Protein AF-A0A161KB93-F1 (afdb_monomer_lite)

Sequence (53 aa):
MQLTFKIVITDESGSSRTEELMTLQKSGEARNDIGLSVSESKRLLNTVQQSVV

pLDDT: mean 85.66, std 8.92, range [58.84, 95.62]

Radius of gyration: 13.21 Å; chains: 1; bounding box: 29×16×33 Å

Foldseek 3Di:
DKDWDWDWDADPVRDIDIGTQDMDDQDPDADDPVRHNPVRVVVSVVSVVVVVD

Organism: Escherichia coli (NCBI:txid562)

Structure (mmCIF, N/CA/C/O backbone):
data_AF-A0A161KB93-F1
#
_entry.id   AF-A0A161KB93-F1
#
loop_
_atom_site.group_PDB
_atom_site.id
_atom_site.type_symbol
_atom_site.label_atom_id
_atom_site.label_alt_id
_atom_site.label_comp_id
_atom_site.label_asym_id
_atom_site.label_entity_id
_atom_site.label_seq_id
_atom_site.pdbx_PDB_ins_cod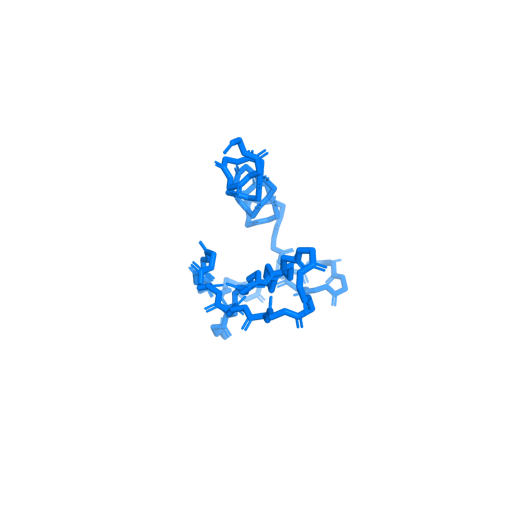e
_atom_site.Cartn_x
_atom_site.Cartn_y
_atom_site.Cartn_z
_atom_site.occupancy
_atom_site.B_iso_or_equiv
_atom_site.auth_seq_id
_atom_site.auth_comp_id
_atom_site.auth_asym_id
_atom_site.auth_atom_id
_atom_site.pdbx_PDB_model_num
ATOM 1 N N . MET A 1 1 ? -12.581 -6.917 8.753 1.00 78.69 1 MET A N 1
ATOM 2 C CA . MET A 1 1 ? -12.300 -7.118 7.309 1.00 78.69 1 MET A CA 1
ATOM 3 C C . MET A 1 1 ? -10.817 -6.882 7.083 1.00 78.69 1 MET A C 1
ATOM 5 O O . MET A 1 1 ? -10.307 -5.907 7.619 1.00 78.69 1 MET A O 1
ATOM 9 N N . GLN A 1 2 ? -10.135 -7.743 6.332 1.00 86.62 2 GLN A N 1
ATOM 10 C CA . GLN A 1 2 ? -8.715 -7.569 6.014 1.00 86.62 2 GLN A CA 1
ATOM 11 C C . GLN A 1 2 ? -8.564 -6.815 4.692 1.00 86.62 2 GLN A C 1
ATOM 13 O O . GLN A 1 2 ? -9.263 -7.129 3.730 1.00 86.62 2 GLN A O 1
ATOM 18 N N . LEU A 1 3 ? -7.663 -5.834 4.647 1.00 87.06 3 LEU A N 1
ATOM 19 C CA . LEU A 1 3 ? -7.265 -5.154 3.419 1.00 87.06 3 LEU A CA 1
ATOM 20 C C . LEU A 1 3 ? -5.769 -5.371 3.185 1.00 87.06 3 LEU A C 1
ATOM 22 O O . LEU A 1 3 ? -4.963 -5.095 4.072 1.00 87.06 3 LEU A O 1
ATOM 26 N N . THR A 1 4 ? -5.405 -5.839 1.996 1.00 91.00 4 THR A N 1
ATOM 27 C CA . THR A 1 4 ? -4.006 -6.015 1.594 1.00 91.00 4 THR A CA 1
ATOM 28 C C . THR A 1 4 ? -3.689 -5.033 0.478 1.00 91.00 4 THR A C 1
ATOM 30 O O . THR A 1 4 ? -4.354 -5.020 -0.557 1.00 91.00 4 THR A O 1
ATOM 33 N N . PHE A 1 5 ? -2.673 -4.209 0.702 1.00 89.19 5 PHE A N 1
ATOM 34 C CA . PHE A 1 5 ? -2.160 -3.238 -0.251 1.00 89.19 5 PHE A CA 1
ATOM 35 C C . PHE A 1 5 ? -0.951 -3.835 -0.951 1.00 89.19 5 PHE A C 1
ATOM 37 O O . PHE A 1 5 ? -0.054 -4.381 -0.307 1.00 89.19 5 PHE A O 1
ATOM 44 N N . LYS A 1 6 ? -0.928 -3.715 -2.274 1.00 92.00 6 LYS A N 1
ATOM 45 C CA . LYS A 1 6 ? 0.168 -4.177 -3.120 1.00 92.00 6 LYS A CA 1
ATOM 46 C C . LYS A 1 6 ? 0.621 -3.036 -4.014 1.00 92.00 6 LYS A C 1
ATOM 48 O O . LYS A 1 6 ? -0.202 -2.212 -4.411 1.00 92.00 6 LYS A O 1
ATOM 53 N N . ILE A 1 7 ? 1.906 -3.013 -4.332 1.00 89.56 7 ILE A N 1
ATOM 54 C CA . ILE A 1 7 ? 2.484 -2.107 -5.318 1.00 89.56 7 ILE A CA 1
ATOM 55 C C . ILE A 1 7 ? 2.844 -2.904 -6.569 1.00 89.56 7 ILE A C 1
ATOM 57 O O . ILE A 1 7 ? 3.335 -4.029 -6.481 1.00 89.56 7 ILE A O 1
ATOM 61 N N . VAL A 1 8 ? 2.563 -2.328 -7.735 1.00 92.06 8 VAL A N 1
ATOM 62 C CA . VAL A 1 8 ? 3.033 -2.852 -9.018 1.00 92.06 8 VAL A CA 1
ATOM 63 C C . VAL A 1 8 ? 4.182 -1.969 -9.463 1.00 92.06 8 VAL A C 1
ATOM 65 O O . VAL A 1 8 ? 4.014 -0.760 -9.613 1.00 92.06 8 VAL A O 1
ATOM 68 N N . ILE A 1 9 ? 5.344 -2.581 -9.647 1.00 90.12 9 ILE A N 1
ATOM 69 C CA . ILE A 1 9 ? 6.550 -1.918 -10.126 1.00 90.12 9 ILE A CA 1
ATOM 70 C C . ILE A 1 9 ? 6.760 -2.389 -11.555 1.00 90.12 9 ILE A C 1
ATOM 72 O O . ILE A 1 9 ? 6.901 -3.590 -11.783 1.00 90.12 9 ILE A O 1
ATOM 76 N N . THR A 1 10 ? 6.772 -1.448 -12.492 1.00 93.62 10 THR A N 1
ATOM 77 C CA . THR A 1 10 ? 7.041 -1.707 -13.907 1.00 93.62 10 THR A CA 1
ATOM 78 C C . THR A 1 10 ? 8.368 -1.066 -14.262 1.00 93.62 10 THR A C 1
ATOM 80 O O . THR A 1 10 ? 8.545 0.131 -14.034 1.00 93.62 10 THR A O 1
ATOM 83 N N . ASP A 1 11 ? 9.303 -1.860 -14.770 1.00 91.38 11 ASP A N 1
ATOM 84 C CA . ASP A 1 11 ? 10.586 -1.346 -15.234 1.00 91.38 11 ASP A CA 1
ATOM 85 C C . ASP A 1 11 ? 10.502 -0.792 -16.666 1.00 91.38 11 ASP A C 1
ATOM 87 O O . ASP A 1 11 ? 9.481 -0.885 -17.351 1.00 91.38 11 ASP A O 1
ATOM 91 N N . GLU A 1 12 ? 11.603 -0.203 -17.126 1.00 94.12 12 GLU A N 1
ATOM 92 C CA . GLU A 1 12 ? 11.713 0.408 -18.454 1.00 94.12 12 GLU A CA 1
ATOM 93 C C . GLU A 1 12 ? 11.550 -0.604 -19.602 1.00 94.12 12 GLU A C 1
ATOM 95 O O . GLU A 1 12 ? 11.218 -0.217 -20.721 1.00 94.12 12 GLU A O 1
ATOM 100 N N . SER A 1 13 ? 11.742 -1.902 -19.333 1.00 94.81 13 SER A N 1
ATOM 101 C CA . SER A 1 13 ? 11.510 -2.975 -20.306 1.00 94.81 13 SER A CA 1
ATOM 102 C C . SER A 1 13 ? 10.030 -3.360 -20.432 1.00 94.81 13 SER A C 1
ATOM 104 O O . SER A 1 13 ? 9.673 -4.172 -21.286 1.00 94.81 13 SER A O 1
ATOM 106 N N . GLY A 1 14 ? 9.161 -2.774 -19.600 1.00 93.56 14 GLY A N 1
ATOM 107 C CA . GLY A 1 14 ? 7.743 -3.113 -19.508 1.00 93.56 14 GLY A CA 1
ATOM 108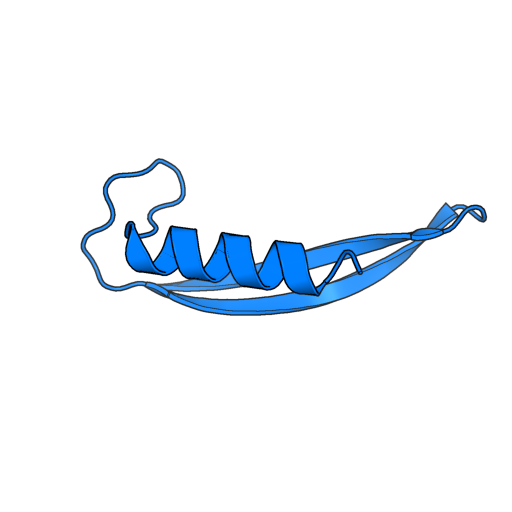 C C . GLY A 1 14 ? 7.470 -4.359 -18.664 1.00 93.56 14 GLY A C 1
ATOM 109 O O . GLY A 1 14 ? 6.330 -4.822 -18.616 1.00 93.56 14 GLY A O 1
ATOM 110 N N . SER A 1 15 ? 8.487 -4.906 -17.993 1.00 95.19 15 SER A N 1
ATOM 111 C CA . SER A 1 15 ? 8.317 -6.024 -17.072 1.00 95.19 15 SER A CA 1
ATOM 112 C C . SER A 1 15 ? 7.748 -5.516 -15.754 1.00 95.19 15 SER A C 1
ATOM 114 O O . SER A 1 15 ? 8.259 -4.560 -15.165 1.00 95.19 15 SER A O 1
ATOM 116 N N . SER A 1 16 ? 6.683 -6.158 -15.279 1.00 95.62 16 SER A N 1
ATOM 117 C CA . SER A 1 16 ? 6.033 -5.801 -14.022 1.00 95.62 16 SER A CA 1
ATOM 118 C C . SER A 1 16 ? 6.239 -6.876 -12.966 1.00 95.62 16 SER A C 1
ATOM 120 O O . SER A 1 16 ? 6.078 -8.069 -13.226 1.00 95.62 16 SER A O 1
ATOM 122 N N . ARG A 1 17 ? 6.486 -6.443 -11.730 1.00 93.38 17 ARG A N 1
ATOM 123 C CA . ARG A 1 17 ? 6.380 -7.293 -10.542 1.00 93.38 17 ARG A CA 1
ATOM 124 C C . ARG A 1 17 ? 5.425 -6.679 -9.532 1.00 93.38 17 ARG A C 1
ATOM 126 O O . ARG A 1 17 ? 5.307 -5.462 -9.425 1.00 93.38 17 ARG A O 1
ATOM 133 N N . THR A 1 18 ? 4.717 -7.542 -8.812 1.00 93.75 18 THR A N 1
ATOM 134 C CA . THR A 1 18 ? 3.805 -7.135 -7.740 1.00 93.75 18 THR A CA 1
ATOM 135 C C . THR A 1 18 ? 4.438 -7.469 -6.402 1.00 93.75 18 THR A C 1
ATOM 137 O O . THR A 1 18 ? 4.792 -8.622 -6.165 1.00 93.75 18 THR A O 1
ATOM 140 N N . GLU A 1 19 ? 4.526 -6.483 -5.521 1.00 91.12 19 GLU A N 1
ATOM 141 C CA . GLU A 1 19 ? 5.037 -6.647 -4.163 1.00 91.12 19 GLU A CA 1
ATOM 142 C C . GLU A 1 19 ? 3.927 -6.333 -3.155 1.00 91.12 19 GLU A C 1
ATOM 144 O O . GLU A 1 19 ? 3.116 -5.425 -3.362 1.00 91.12 19 GLU A O 1
ATOM 149 N N . GLU A 1 20 ? 3.843 -7.108 -2.071 1.00 92.75 20 GLU A N 1
ATOM 150 C CA . GLU A 1 20 ? 2.953 -6.760 -0.963 1.00 92.75 20 GLU A CA 1
ATOM 151 C C . GLU A 1 20 ? 3.564 -5.613 -0.164 1.00 92.75 20 GLU A C 1
ATOM 153 O O . GLU A 1 20 ? 4.693 -5.704 0.306 1.00 92.75 20 GLU A O 1
ATOM 158 N N . LEU A 1 21 ? 2.787 -4.545 0.000 1.00 90.62 21 LEU A N 1
ATOM 159 C CA . LEU A 1 21 ? 3.200 -3.355 0.725 1.00 90.62 21 LEU A CA 1
ATOM 160 C C . LEU A 1 21 ? 2.810 -3.448 2.201 1.00 90.62 21 LEU A C 1
ATOM 162 O O . LEU A 1 21 ? 3.621 -3.208 3.091 1.00 90.62 21 LEU A O 1
ATOM 166 N N . MET A 1 22 ? 1.542 -3.772 2.470 1.00 91.25 22 MET A N 1
ATOM 167 C CA . MET A 1 22 ? 1.069 -3.997 3.831 1.00 91.25 22 MET A CA 1
ATOM 168 C C . MET A 1 22 ? -0.247 -4.763 3.865 1.00 91.25 22 MET A C 1
ATOM 170 O O . MET A 1 22 ? -1.071 -4.671 2.956 1.00 91.25 22 MET A O 1
ATOM 174 N N . THR A 1 23 ? -0.510 -5.377 5.013 1.00 91.88 23 THR A N 1
ATOM 175 C CA . THR A 1 23 ? -1.825 -5.902 5.365 1.00 91.88 23 THR A CA 1
ATOM 176 C C . THR A 1 23 ? -2.375 -5.165 6.595 1.00 91.88 23 THR A C 1
ATOM 178 O O . THR A 1 23 ? -1.696 -5.020 7.616 1.00 91.88 23 THR A O 1
ATOM 181 N N . LEU A 1 24 ? -3.617 -4.683 6.499 1.00 88.88 24 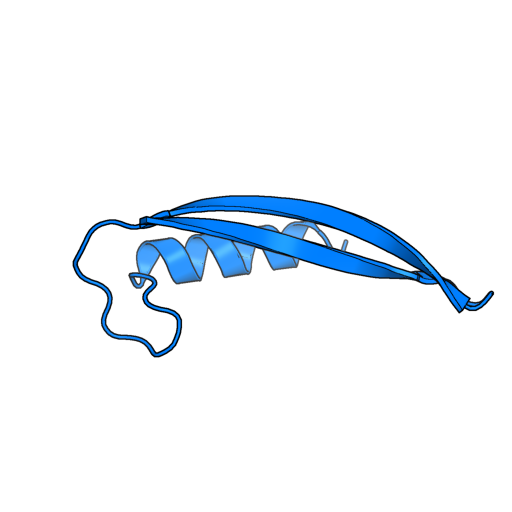LEU A N 1
ATOM 182 C CA . LEU A 1 24 ? -4.365 -4.021 7.568 1.00 88.88 24 LEU A CA 1
ATOM 183 C C . LEU A 1 24 ? -5.584 -4.851 7.969 1.00 88.88 24 LEU A C 1
ATOM 185 O O . LEU A 1 24 ? -6.369 -5.286 7.126 1.00 88.88 24 LEU A O 1
ATOM 189 N N . GLN A 1 25 ? -5.774 -5.018 9.274 1.00 85.12 25 GLN A N 1
ATOM 190 C CA . GLN A 1 25 ? -7.025 -5.517 9.833 1.00 85.12 25 GLN A CA 1
ATOM 191 C C . GLN A 1 25 ? -7.898 -4.319 10.181 1.00 85.12 25 GLN A C 1
ATOM 193 O O . GLN A 1 25 ? -7.587 -3.600 11.126 1.00 85.12 25 GLN A O 1
ATOM 198 N N . LYS A 1 26 ? -8.969 -4.108 9.411 1.00 79.12 26 LYS A N 1
ATOM 199 C CA . LYS A 1 26 ? -9.868 -2.971 9.610 1.00 79.12 26 LYS A CA 1
ATOM 200 C C . LYS A 1 26 ? -10.591 -3.102 10.940 1.00 79.12 26 LYS A C 1
ATOM 202 O O . LYS A 1 26 ? -11.327 -4.079 11.134 1.00 79.12 26 LYS A O 1
ATOM 207 N N . SER A 1 27 ? -10.446 -2.098 11.798 1.00 71.00 27 SER A N 1
ATOM 208 C CA . SER A 1 27 ? -11.382 -1.888 12.901 1.00 71.00 27 SER A CA 1
ATOM 209 C C . SER A 1 27 ? -12.691 -1.315 12.336 1.00 71.00 27 SER A C 1
ATOM 211 O O . SER A 1 27 ? -12.695 -0.543 11.381 1.00 71.00 27 SER A O 1
ATOM 213 N N . GLY A 1 28 ? -13.831 -1.786 12.837 1.00 68.38 28 GLY A N 1
ATOM 214 C CA . GLY A 1 28 ? -15.143 -1.675 12.184 1.00 68.38 28 GLY A CA 1
ATOM 215 C C . GLY A 1 28 ? -15.780 -0.282 12.067 1.00 68.38 28 GLY A C 1
ATOM 216 O O . GLY A 1 28 ? -16.984 -0.221 11.864 1.00 68.38 28 GLY A O 1
ATOM 217 N N . GLU A 1 29 ? -15.036 0.821 12.160 1.00 66.50 29 GLU A N 1
ATOM 218 C CA . GLU A 1 29 ? -15.592 2.184 12.149 1.00 66.50 29 GLU A CA 1
ATOM 219 C C . GLU A 1 29 ? -14.774 3.158 11.291 1.00 66.50 29 GLU A C 1
ATOM 221 O O . GLU A 1 29 ? -14.164 4.113 11.776 1.00 66.50 29 GLU A O 1
ATOM 226 N N . ALA A 1 30 ? -14.749 2.935 9.982 1.00 68.69 30 ALA A N 1
ATOM 227 C CA . ALA A 1 30 ? -14.052 3.826 9.066 1.00 68.69 30 ALA A CA 1
ATOM 228 C C . ALA A 1 30 ? -15.006 4.756 8.306 1.00 68.69 30 ALA A C 1
ATOM 230 O O . ALA A 1 30 ? -16.025 4.315 7.782 1.00 68.69 30 ALA A O 1
ATOM 231 N N . ARG A 1 31 ? -14.646 6.045 8.230 1.00 66.44 31 ARG A N 1
ATOM 232 C CA . ARG A 1 31 ? -15.471 7.131 7.662 1.00 66.44 31 ARG A CA 1
ATOM 233 C C . ARG A 1 31 ? -15.028 7.621 6.274 1.00 66.44 31 ARG A C 1
ATOM 235 O O . ARG A 1 31 ? -15.535 8.640 5.823 1.00 66.44 31 ARG A O 1
ATOM 242 N N . ASN A 1 32 ? -14.058 6.970 5.630 1.00 72.75 32 ASN A N 1
ATOM 243 C CA . ASN A 1 32 ? -13.602 7.339 4.282 1.00 72.75 32 ASN A CA 1
ATOM 244 C C . ASN A 1 32 ? -13.998 6.284 3.237 1.00 72.75 32 ASN A C 1
ATOM 246 O O . ASN A 1 32 ? -14.373 5.166 3.592 1.00 72.75 32 ASN A O 1
ATOM 250 N N . ASP A 1 33 ? -13.864 6.633 1.957 1.00 75.31 33 ASP A N 1
ATOM 251 C CA . ASP A 1 33 ? -14.303 5.808 0.818 1.00 75.31 33 ASP A CA 1
ATOM 252 C C . ASP A 1 33 ? -13.591 4.449 0.725 1.00 75.31 33 ASP A C 1
ATOM 254 O O . ASP A 1 33 ? -14.139 3.479 0.207 1.00 75.31 33 ASP A O 1
ATOM 258 N N . ILE A 1 34 ? -12.379 4.347 1.277 1.00 76.62 34 ILE A N 1
ATOM 259 C CA . ILE A 1 34 ? -11.588 3.104 1.336 1.00 76.62 34 ILE A CA 1
ATOM 260 C C . ILE A 1 34 ? -11.825 2.319 2.640 1.00 76.62 34 ILE A C 1
ATOM 262 O O . ILE A 1 34 ? -11.289 1.228 2.865 1.00 76.62 34 ILE A O 1
ATOM 266 N N . GLY A 1 35 ? -12.659 2.867 3.521 1.00 81.44 35 GLY A N 1
ATOM 267 C CA . GLY A 1 35 ? -12.965 2.358 4.841 1.00 81.44 35 GLY A CA 1
ATOM 268 C C . GLY A 1 35 ? -11.723 2.115 5.702 1.00 81.44 35 GLY A C 1
ATOM 269 O O . GLY A 1 35 ? -11.640 1.078 6.347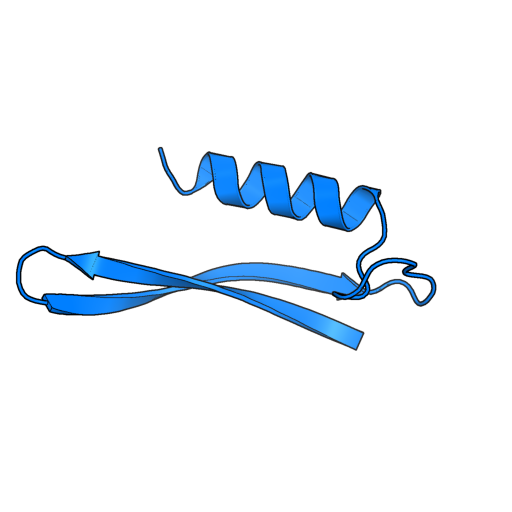 1.00 81.44 35 GLY A O 1
ATOM 270 N N . LEU A 1 36 ? -10.779 3.048 5.740 1.00 85.75 36 LEU A N 1
ATOM 271 C CA . LEU A 1 36 ? -9.740 3.111 6.768 1.00 85.75 36 LEU A CA 1
ATOM 272 C C . LEU A 1 36 ? -10.082 4.177 7.820 1.00 85.75 36 LEU A C 1
ATOM 274 O O . LEU A 1 36 ? -10.614 5.241 7.503 1.00 85.75 36 LEU A O 1
ATOM 278 N N . SER A 1 37 ? -9.752 3.923 9.078 1.00 87.19 37 SER A N 1
ATOM 279 C CA . SER A 1 37 ? -9.661 4.958 10.108 1.00 87.19 37 SER A CA 1
ATOM 280 C C . SER A 1 37 ? -8.516 5.933 9.801 1.00 87.19 37 SER A C 1
ATOM 282 O O . SER A 1 37 ? -7.604 5.633 9.030 1.00 87.19 37 SER A O 1
ATOM 284 N N . VAL A 1 38 ? -8.508 7.099 10.455 1.00 86.81 38 VAL A N 1
ATOM 285 C CA . VAL A 1 38 ? -7.427 8.093 10.293 1.00 86.81 38 VAL A CA 1
ATOM 286 C C . VAL A 1 38 ? -6.054 7.495 10.621 1.00 86.81 38 VAL A C 1
ATOM 288 O O . VAL A 1 38 ? -5.078 7.761 9.920 1.00 86.81 38 VAL A O 1
ATOM 291 N N . SER A 1 39 ? -5.967 6.675 11.670 1.00 88.31 39 SER A N 1
ATOM 292 C CA . SER A 1 39 ? -4.720 6.023 12.082 1.00 88.31 39 SER A CA 1
ATOM 293 C C . SER A 1 39 ? -4.235 5.008 11.047 1.00 88.31 39 SER A C 1
ATOM 295 O O . SER A 1 39 ? -3.049 4.980 10.721 1.00 88.31 39 SER A O 1
ATOM 297 N N . GLU A 1 40 ? -5.145 4.211 10.485 1.00 88.75 40 GLU A N 1
ATOM 298 C CA . GLU A 1 40 ? -4.837 3.268 9.405 1.00 88.75 40 GLU A CA 1
ATOM 299 C C . GLU A 1 40 ? -4.399 3.993 8.127 1.00 88.75 40 GLU A C 1
ATOM 301 O O . GLU A 1 40 ? -3.416 3.589 7.5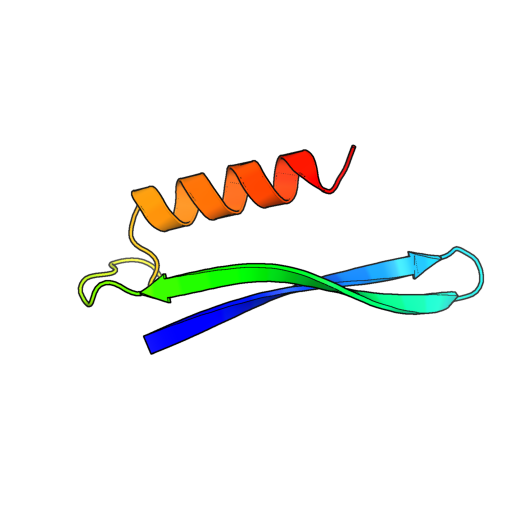10 1.00 88.75 40 GLU A O 1
ATOM 306 N N . SER A 1 41 ? -5.050 5.107 7.775 1.00 88.31 41 SER A N 1
ATOM 307 C CA . SER A 1 41 ? -4.654 5.946 6.639 1.00 88.31 41 SER A CA 1
ATOM 308 C C . SER A 1 41 ? -3.260 6.550 6.817 1.00 88.31 41 SER A C 1
ATOM 310 O O . SER A 1 41 ? -2.459 6.513 5.887 1.00 88.31 41 SER A O 1
ATOM 312 N N . LYS A 1 42 ? -2.930 7.064 8.010 1.00 91.12 42 LYS A N 1
ATOM 313 C CA . LYS A 1 42 ? -1.577 7.569 8.308 1.00 91.12 42 LYS A CA 1
ATOM 314 C C . LYS A 1 42 ? -0.529 6.466 8.209 1.00 91.12 42 LYS A C 1
ATOM 316 O O . LYS A 1 42 ? 0.557 6.694 7.685 1.00 91.12 42 LYS A O 1
ATOM 321 N N . ARG A 1 43 ? -0.855 5.268 8.699 1.00 90.88 43 ARG A N 1
ATOM 322 C CA . ARG A 1 43 ? 0.048 4.117 8.639 1.00 90.88 43 ARG A CA 1
ATOM 323 C C . ARG A 1 43 ? 0.307 3.693 7.193 1.00 90.88 43 ARG A C 1
ATOM 325 O O . ARG A 1 43 ? 1.465 3.514 6.840 1.00 90.88 43 ARG A O 1
ATOM 332 N N . LEU A 1 44 ? -0.738 3.619 6.365 1.00 89.25 44 LEU A N 1
ATOM 333 C CA . LEU A 1 44 ? -0.604 3.363 4.930 1.00 89.25 44 LEU A CA 1
ATOM 334 C C . LEU A 1 44 ? 0.282 4.412 4.249 1.00 89.25 44 LEU A C 1
ATOM 336 O O . LEU A 1 44 ? 1.197 4.038 3.525 1.00 89.25 44 LEU A O 1
ATOM 340 N N . LEU A 1 45 ? 0.045 5.705 4.503 1.00 90.44 45 LEU A N 1
ATOM 341 C CA . LEU A 1 45 ? 0.832 6.789 3.907 1.00 90.44 45 LEU A CA 1
ATOM 342 C C . LEU A 1 45 ? 2.324 6.655 4.238 1.00 90.44 45 LEU A C 1
ATOM 344 O O . LEU A 1 45 ? 3.154 6.708 3.335 1.00 90.44 45 LEU A O 1
ATOM 348 N N . ASN A 1 46 ? 2.655 6.419 5.509 1.00 92.38 46 ASN A N 1
ATOM 349 C CA . ASN A 1 46 ? 4.040 6.228 5.934 1.00 92.38 46 ASN A CA 1
ATOM 350 C C . ASN A 1 46 ? 4.678 4.999 5.272 1.00 92.38 46 ASN A C 1
ATOM 352 O O . ASN A 1 46 ? 5.827 5.068 4.845 1.00 92.38 46 ASN A O 1
ATOM 356 N N . THR A 1 47 ? 3.946 3.883 5.167 1.00 91.00 47 THR A N 1
ATOM 357 C CA . THR A 1 47 ? 4.456 2.679 4.499 1.00 91.00 47 THR A CA 1
ATOM 358 C C . THR A 1 47 ? 4.706 2.935 3.014 1.00 91.00 47 THR A C 1
ATOM 360 O O . THR A 1 47 ? 5.776 2.596 2.526 1.00 91.00 47 THR A O 1
ATOM 363 N N . VAL A 1 48 ? 3.781 3.601 2.312 1.00 88.06 48 VAL A N 1
ATOM 364 C CA . VAL A 1 48 ? 3.985 4.002 0.909 1.00 88.06 48 VAL A CA 1
ATOM 365 C C . VAL A 1 48 ? 5.241 4.861 0.776 1.00 88.06 48 VAL A C 1
ATOM 367 O O . VAL A 1 48 ? 6.071 4.570 -0.077 1.00 88.06 48 VAL A O 1
ATOM 370 N N . GLN 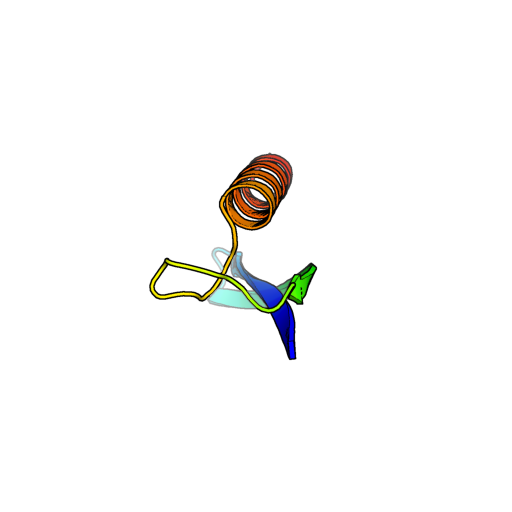A 1 49 ? 5.414 5.874 1.634 1.00 88.38 49 GLN A N 1
ATOM 371 C CA . GLN A 1 49 ? 6.581 6.764 1.602 1.00 88.38 49 GLN A CA 1
ATOM 372 C C . GLN A 1 49 ? 7.909 6.027 1.815 1.00 88.38 49 GLN A C 1
ATOM 374 O O . GLN A 1 49 ? 8.902 6.396 1.200 1.00 88.38 49 GLN A O 1
ATOM 379 N N . GLN A 1 50 ? 7.938 4.991 2.656 1.00 85.94 50 GLN A N 1
ATOM 380 C CA . GLN A 1 50 ? 9.142 4.186 2.888 1.00 85.94 50 GLN A CA 1
ATOM 381 C C . GLN A 1 50 ? 9.486 3.253 1.721 1.00 85.94 50 GLN A C 1
ATOM 383 O O . GLN A 1 50 ? 10.633 2.838 1.604 1.00 85.94 50 GLN A O 1
ATOM 388 N N . SER A 1 51 ? 8.516 2.923 0.870 1.00 80.38 51 SER A N 1
ATOM 389 C CA . SER A 1 51 ? 8.705 2.001 -0.256 1.00 80.38 51 SER A CA 1
ATOM 390 C C . SER A 1 51 ? 9.067 2.680 -1.577 1.00 80.38 51 SER A C 1
ATOM 392 O O . SER A 1 51 ? 9.355 1.983 -2.543 1.00 80.38 51 SER A O 1
ATOM 394 N N . VAL A 1 52 ? 9.048 4.014 -1.635 1.00 68.69 52 VAL A N 1
ATOM 395 C CA . VAL A 1 52 ? 9.455 4.816 -2.808 1.00 68.69 52 VAL A CA 1
ATOM 396 C C . VAL A 1 52 ? 10.836 5.472 -2.638 1.00 68.69 52 VAL A C 1
ATOM 398 O O . VAL A 1 52 ? 11.147 6.419 -3.359 1.00 68.69 52 VAL A O 1
ATOM 401 N N . VAL A 1 53 ? 11.641 4.991 -1.680 1.00 58.84 53 VAL A N 1
ATOM 402 C CA . VAL A 1 53 ? 13.042 5.407 -1.453 1.00 58.84 53 VAL A CA 1
ATOM 403 C C . VAL A 1 53 ? 13.999 4.517 -2.233 1.00 58.84 53 VAL A C 1
ATOM 405 O O . VAL A 1 53 ? 13.812 3.282 -2.181 1.00 58.84 53 VAL A O 1
#

Secondary structure (DSSP, 8-state):
-EEEEEEEEE-TTS-EEEEEEEEEE--S---STT---HHHHHHHHHHHHHHT-